Protein AF-A0A1Y3BLY6-F1 (afdb_monomer)

Mean predicted aligned error: 7.89 Å

Nearest PDB structures (foldseek):
  8qa5-assembly1_A  TM=8.952E-01  e=9.322E-10  Homo sapiens
  6fcx-assembly1_A  TM=8.878E-01  e=2.664E-09  Homo sapiens
  7th5-assembly1_B  TM=9.412E-01  e=1.057E-08  Thermus thermophilus HB8
  8uy1-assembly1_D  TM=9.428E-01  e=3.225E-08  Thermochaetoides thermophila DSM 1495
  8uy2-assembly1_A  TM=8.861E-01  e=1.908E-08  Thermochaetoides thermophila DSM 1495

Structure (mmCIF, N/CA/C/O backbone):
data_AF-A0A1Y3BLY6-F1
#
_entry.id   AF-A0A1Y3BLY6-F1
#
loop_
_atom_site.group_PDB
_atom_site.id
_atom_site.type_symbol
_atom_site.label_atom_id
_atom_site.label_alt_id
_atom_site.label_comp_id
_atom_site.label_asym_id
_atom_site.label_entity_id
_atom_site.label_seq_id
_atom_site.pdbx_PDB_ins_code
_atom_site.Cartn_x
_atom_site.Cartn_y
_atom_site.Cartn_z
_atom_site.occupancy
_atom_site.B_iso_or_equiv
_atom_site.auth_seq_id
_atom_site.auth_comp_id
_atom_site.auth_asym_id
_atom_site.auth_atom_id
_atom_site.pdbx_PDB_model_num
ATOM 1 N N . ASP A 1 1 ? -1.812 23.606 17.193 1.00 48.25 1 ASP A N 1
ATOM 2 C CA . ASP A 1 1 ? -0.506 23.885 16.578 1.00 48.25 1 ASP A CA 1
ATOM 3 C C . ASP A 1 1 ? 0.283 22.591 16.527 1.00 48.25 1 ASP A C 1
ATOM 5 O O . ASP A 1 1 ? 0.510 22.020 17.583 1.00 48.25 1 ASP A O 1
ATOM 9 N N . TYR A 1 2 ? 0.572 22.089 15.323 1.00 56.34 2 TYR A N 1
ATOM 10 C CA . TYR A 1 2 ? 1.455 20.937 15.095 1.00 56.34 2 TYR A CA 1
ATOM 11 C C . TYR A 1 2 ? 2.719 21.452 14.403 1.00 56.34 2 TYR A C 1
ATOM 13 O O . TYR A 1 2 ? 2.616 22.262 13.477 1.00 56.34 2 TYR A O 1
ATOM 21 N N . ASP A 1 3 ? 3.884 21.033 14.880 1.00 64.69 3 ASP A N 1
ATOM 22 C CA . ASP A 1 3 ? 5.191 21.386 14.327 1.00 64.69 3 ASP A CA 1
ATOM 23 C C . ASP A 1 3 ? 5.512 20.485 13.116 1.00 64.69 3 ASP A C 1
ATOM 25 O O . ASP A 1 3 ? 5.038 19.354 13.012 1.00 64.69 3 ASP A O 1
ATOM 29 N N . ILE A 1 4 ? 6.351 20.959 12.192 1.00 59.03 4 ILE A N 1
ATOM 30 C CA . ILE A 1 4 ? 6.811 20.195 11.014 1.00 59.03 4 ILE A CA 1
ATOM 31 C C . ILE A 1 4 ? 7.517 18.887 11.418 1.00 59.03 4 ILE A C 1
ATOM 33 O O . ILE A 1 4 ? 7.569 17.947 10.628 1.00 59.03 4 ILE A O 1
ATOM 37 N N . ASN A 1 5 ? 8.020 18.804 12.652 1.00 62.75 5 ASN A N 1
ATOM 38 C CA . ASN A 1 5 ? 8.686 17.621 13.194 1.00 62.75 5 ASN A CA 1
ATOM 39 C C . ASN A 1 5 ? 7.748 16.609 13.876 1.00 62.75 5 ASN A C 1
ATOM 41 O O . ASN A 1 5 ? 8.226 15.554 14.290 1.00 62.75 5 ASN A O 1
ATOM 45 N N . ASP A 1 6 ? 6.445 16.888 13.993 1.00 71.62 6 ASP A N 1
ATOM 46 C CA . ASP A 1 6 ? 5.516 16.004 14.718 1.00 71.62 6 ASP A CA 1
ATOM 47 C C . ASP A 1 6 ? 5.229 14.688 13.974 1.00 71.62 6 ASP A C 1
ATOM 49 O O . ASP A 1 6 ? 4.803 13.706 14.583 1.00 71.62 6 ASP A O 1
ATOM 53 N N . PHE A 1 7 ? 5.492 14.641 12.663 1.00 79.56 7 PHE A N 1
ATOM 54 C CA . PHE A 1 7 ? 5.273 13.466 11.819 1.00 79.56 7 PHE A CA 1
ATOM 55 C C . PHE A 1 7 ? 6.506 13.189 10.957 1.00 79.56 7 PHE A C 1
ATOM 57 O O . PHE A 1 7 ? 6.685 13.795 9.902 1.00 79.56 7 PHE A O 1
ATOM 64 N N . GLN A 1 8 ? 7.355 12.252 11.385 1.00 79.88 8 GLN A N 1
ATOM 65 C CA . GLN A 1 8 ? 8.540 11.861 10.611 1.00 79.88 8 GLN A CA 1
ATOM 66 C C . GLN A 1 8 ? 8.208 10.857 9.509 1.00 79.88 8 GLN A C 1
ATOM 68 O O . GLN A 1 8 ? 8.820 10.882 8.442 1.00 79.88 8 GLN A O 1
ATOM 73 N N . TYR A 1 9 ? 7.227 9.983 9.740 1.00 81.69 9 TYR A N 1
ATOM 74 C CA . TYR A 1 9 ? 6.844 8.952 8.787 1.00 81.69 9 TYR A CA 1
ATOM 75 C C . TYR A 1 9 ? 5.339 8.956 8.541 1.00 81.69 9 TYR A C 1
ATOM 77 O O . TYR A 1 9 ? 4.532 9.297 9.403 1.00 81.69 9 TYR A O 1
ATOM 85 N N . ALA A 1 10 ? 4.927 8.480 7.362 1.00 83.06 10 ALA A N 1
ATOM 86 C CA . ALA A 1 10 ? 3.508 8.396 7.003 1.00 83.06 10 ALA A CA 1
ATOM 87 C C . ALA A 1 10 ? 2.670 7.590 8.017 1.00 83.06 10 ALA A C 1
ATOM 89 O O . ALA A 1 10 ? 1.476 7.836 8.162 1.00 83.06 10 ALA A O 1
ATOM 90 N N . ILE A 1 11 ? 3.287 6.644 8.734 1.00 90.44 11 ILE A N 1
ATOM 91 C CA . ILE A 1 11 ? 2.618 5.861 9.779 1.00 90.44 11 ILE A CA 1
ATOM 92 C C . ILE A 1 11 ? 2.140 6.725 10.952 1.00 90.44 11 ILE A C 1
ATOM 94 O O . ILE A 1 11 ? 1.090 6.436 11.525 1.00 90.44 11 ILE A O 1
ATOM 98 N N . ASP A 1 12 ? 2.861 7.796 11.282 1.00 90.56 12 ASP A N 1
ATOM 99 C CA . ASP A 1 12 ? 2.528 8.670 12.406 1.00 90.56 12 ASP A CA 1
ATOM 100 C C . ASP A 1 12 ? 1.227 9.424 12.117 1.00 90.56 12 ASP A C 1
ATOM 102 O O . ASP A 1 12 ? 0.346 9.509 12.973 1.00 90.56 12 ASP A O 1
ATOM 106 N N . LEU A 1 13 ? 1.040 9.848 10.863 1.00 90.38 13 LEU A N 1
ATOM 107 C CA . LEU A 1 13 ? -0.201 10.464 10.406 1.00 90.38 13 LEU A CA 1
ATOM 108 C C . LEU A 1 13 ? -1.378 9.475 10.417 1.00 90.38 13 LEU A C 1
ATOM 110 O O . LEU A 1 13 ? -2.476 9.833 10.843 1.00 90.38 13 LEU A O 1
ATOM 114 N N . VAL A 1 14 ? -1.165 8.222 9.996 1.00 93.69 14 VAL A N 1
ATOM 115 C CA . VAL A 1 14 ? -2.213 7.182 10.054 1.00 93.69 14 VAL A CA 1
ATOM 116 C C . VAL A 1 14 ? -2.657 6.960 11.501 1.00 93.69 14 VAL A C 1
ATOM 118 O O . VAL A 1 14 ? -3.853 7.017 11.796 1.00 93.69 14 VAL A O 1
ATOM 121 N N . ARG A 1 15 ? -1.697 6.775 12.418 1.00 93.50 15 ARG A N 1
ATOM 122 C CA . ARG A 1 15 ? -1.969 6.599 13.853 1.00 93.50 15 ARG A CA 1
ATOM 123 C C . ARG A 1 15 ? -2.703 7.800 14.431 1.00 93.50 15 ARG A C 1
ATOM 125 O O . ARG A 1 15 ? -3.671 7.622 15.164 1.00 93.50 15 ARG A O 1
ATOM 132 N N . PHE A 1 16 ? -2.282 9.009 14.072 1.00 93.19 16 PHE A N 1
ATOM 133 C CA . PHE A 1 16 ? -2.914 10.242 14.518 1.00 93.19 16 PHE A CA 1
ATOM 134 C C . PHE A 1 16 ? -4.378 10.337 14.085 1.00 93.19 16 PHE A C 1
ATOM 136 O O . PHE A 1 16 ? -5.247 10.606 14.918 1.00 93.19 16 PHE A O 1
ATOM 143 N N . ILE A 1 17 ? -4.670 10.073 12.808 1.00 93.62 17 ILE A N 1
ATOM 144 C CA . ILE A 1 17 ? -6.041 10.112 12.288 1.00 93.62 17 ILE A CA 1
ATOM 145 C C . ILE A 1 17 ? -6.903 9.072 13.005 1.00 93.62 17 ILE A C 1
ATOM 147 O O . ILE A 1 17 ? -8.005 9.390 13.454 1.00 93.62 17 ILE A O 1
ATOM 151 N N . ARG A 1 18 ? -6.393 7.846 13.171 1.00 94.25 18 ARG A N 1
ATOM 152 C CA . ARG A 1 18 ? -7.123 6.771 13.854 1.00 94.25 18 ARG A CA 1
ATOM 153 C C . ARG A 1 18 ? -7.356 7.058 15.328 1.00 94.25 18 ARG A C 1
ATOM 155 O O . ARG A 1 18 ? -8.446 6.787 15.820 1.00 94.25 18 ARG A O 1
ATOM 162 N N . HIS A 1 19 ? -6.383 7.648 16.013 1.00 94.06 19 HIS A N 1
ATOM 163 C CA . HIS A 1 19 ? -6.510 8.005 17.420 1.00 94.06 19 HIS A CA 1
ATOM 164 C C . HIS A 1 19 ? -7.554 9.108 17.652 1.00 94.06 19 HIS A C 1
ATOM 166 O O . HIS A 1 19 ? -8.371 8.990 18.559 1.00 94.06 19 HIS A O 1
ATOM 172 N N . ASN A 1 20 ? -7.553 10.160 16.825 1.00 95.06 20 ASN A N 1
ATOM 173 C CA . ASN A 1 20 ? -8.393 11.343 17.051 1.00 95.06 20 ASN A CA 1
ATOM 174 C C . ASN A 1 20 ? -9.781 11.255 16.401 1.00 95.06 20 ASN A C 1
ATOM 176 O O . ASN A 1 20 ? -10.728 11.857 16.901 1.00 95.06 20 ASN A O 1
ATOM 180 N N . TYR A 1 21 ? -9.913 10.520 15.294 1.00 95.00 21 TYR A N 1
ATOM 181 C CA . TYR A 1 21 ? -11.135 10.496 14.480 1.00 95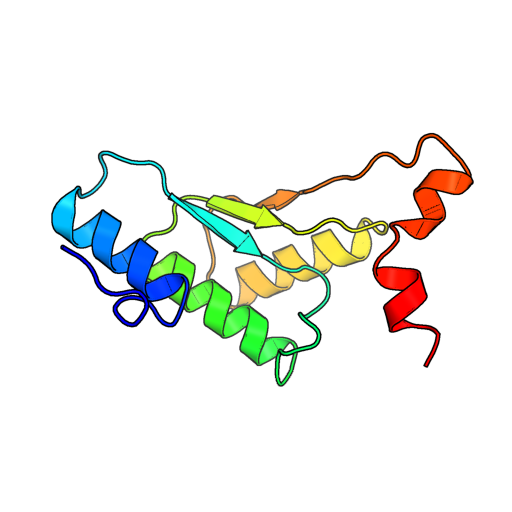.00 21 TYR A CA 1
ATOM 182 C C . TYR A 1 21 ? -11.687 9.083 14.239 1.00 95.00 21 TYR A C 1
ATOM 184 O O . TYR A 1 21 ? -12.717 8.929 13.578 1.00 95.00 21 TYR A O 1
ATOM 192 N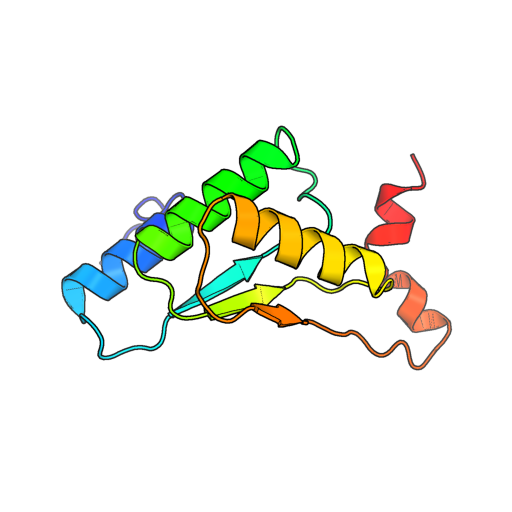 N . GLY A 1 22 ? -11.030 8.040 14.759 1.00 93.75 22 GLY A N 1
ATOM 193 C CA . GLY A 1 22 ? -11.455 6.652 14.588 1.00 93.75 22 GLY A CA 1
ATOM 194 C C . GLY A 1 22 ? -11.640 6.281 13.114 1.00 93.75 22 GLY A C 1
ATOM 195 O O . GLY A 1 22 ? -10.752 6.483 12.283 1.00 93.75 22 GLY A O 1
ATOM 196 N N . ASN A 1 23 ? -12.826 5.764 12.786 1.00 93.81 23 ASN A N 1
ATOM 197 C CA . ASN A 1 23 ? -13.191 5.315 11.437 1.00 93.81 23 ASN A CA 1
ATOM 198 C C . ASN A 1 23 ? -13.950 6.374 10.621 1.00 93.81 23 ASN A C 1
ATOM 200 O O . ASN A 1 23 ? -14.566 6.038 9.615 1.00 93.81 23 ASN A O 1
ATOM 204 N N . TYR A 1 24 ? -13.948 7.640 11.051 1.00 96.12 24 TYR A N 1
ATOM 205 C CA . TY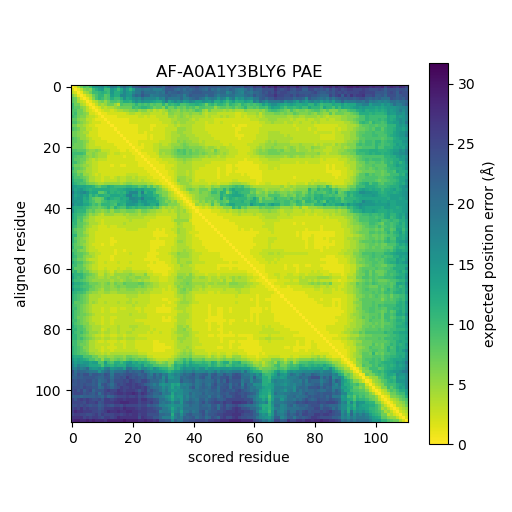R A 1 24 ? -14.648 8.704 10.327 1.00 96.12 24 TYR A CA 1
ATOM 206 C C . TYR A 1 24 ? -14.050 8.949 8.933 1.00 96.12 24 TYR A C 1
ATOM 208 O O . TYR A 1 24 ? -14.780 9.147 7.965 1.00 96.12 24 TYR A O 1
ATOM 216 N N . PHE A 1 25 ? -12.719 8.906 8.826 1.00 95.31 25 PHE A N 1
ATOM 217 C CA . PHE A 1 25 ? -12.012 9.063 7.559 1.00 95.31 25 PHE A CA 1
ATOM 218 C C . PHE A 1 25 ? -11.599 7.718 6.975 1.00 95.31 25 PHE A C 1
ATOM 220 O O . PHE A 1 25 ? -11.111 6.845 7.694 1.00 95.31 25 PHE A O 1
ATOM 227 N N . THR A 1 26 ? -11.701 7.598 5.654 1.00 96.25 26 THR A N 1
ATOM 228 C CA . THR A 1 26 ? -11.009 6.546 4.911 1.00 96.25 26 THR A CA 1
ATOM 229 C C . THR A 1 26 ? -9.560 6.960 4.686 1.00 96.25 26 THR A C 1
ATOM 231 O O . THR A 1 26 ? -9.299 8.011 4.101 1.00 96.25 26 THR A O 1
ATOM 234 N N . VAL A 1 27 ? -8.616 6.145 5.150 1.00 96.31 27 VAL A N 1
ATOM 235 C CA . VAL A 1 27 ? -7.179 6.423 5.066 1.00 96.31 27 VAL A CA 1
ATOM 236 C C . VAL A 1 27 ? -6.552 5.510 4.028 1.00 96.31 27 VAL A C 1
ATOM 238 O O . VAL A 1 27 ? -6.664 4.288 4.101 1.00 96.31 27 VAL A O 1
ATOM 241 N N . VAL A 1 28 ? -5.866 6.110 3.062 1.00 96.88 28 VAL A N 1
ATOM 242 C CA . VAL A 1 28 ? -5.221 5.395 1.961 1.00 96.88 28 VAL A CA 1
ATOM 243 C C . VAL A 1 28 ? -3.728 5.676 1.994 1.00 96.88 28 VAL A C 1
ATOM 245 O O . VAL A 1 28 ? -3.322 6.826 2.149 1.00 96.88 28 VAL A O 1
ATOM 248 N N . VAL A 1 29 ? -2.911 4.632 1.850 1.00 96.38 29 VAL A N 1
ATOM 249 C CA . VAL A 1 29 ? -1.446 4.754 1.867 1.00 96.38 29 VAL A CA 1
ATOM 250 C C . VAL A 1 29 ? -0.834 4.363 0.527 1.00 96.38 29 VAL A C 1
ATOM 252 O O . VAL A 1 29 ? -1.366 3.526 -0.203 1.00 96.38 29 VAL A O 1
ATOM 255 N N . ALA A 1 30 ? 0.299 4.979 0.201 1.00 94.06 30 ALA A N 1
ATOM 256 C CA . ALA A 1 30 ? 1.053 4.657 -1.003 1.00 94.06 30 ALA A CA 1
ATOM 257 C C . ALA A 1 30 ? 1.814 3.330 -0.845 1.00 94.06 30 ALA A C 1
ATOM 259 O O . ALA A 1 30 ? 2.428 3.081 0.197 1.00 94.06 30 ALA A O 1
ATOM 260 N N . GLY A 1 31 ? 1.802 2.509 -1.895 1.00 93.56 31 GLY A N 1
ATOM 261 C CA . GLY A 1 31 ? 2.644 1.320 -2.037 1.00 93.56 31 GLY A CA 1
ATOM 262 C C . GLY A 1 31 ? 3.491 1.391 -3.307 1.00 93.56 31 GLY A C 1
ATOM 263 O O . GLY A 1 31 ? 3.064 1.963 -4.303 1.00 93.56 31 GLY A O 1
ATOM 264 N N . TYR A 1 32 ? 4.680 0.801 -3.302 1.00 91.00 32 TYR A N 1
ATOM 265 C CA . TYR A 1 32 ? 5.611 0.887 -4.429 1.00 91.00 32 TYR A CA 1
ATOM 266 C C . TYR A 1 32 ? 5.875 -0.514 -4.991 1.00 91.00 32 TYR A C 1
ATOM 268 O O . TYR A 1 32 ? 6.536 -1.304 -4.319 1.00 91.00 32 TYR A O 1
ATOM 276 N N . PRO A 1 33 ? 5.354 -0.873 -6.185 1.00 86.56 33 PRO A N 1
ATOM 277 C CA . PRO A 1 33 ? 5.572 -2.200 -6.767 1.00 86.56 33 PRO A CA 1
ATOM 278 C C . PRO A 1 33 ? 7.057 -2.504 -6.987 1.00 86.56 33 PRO A C 1
ATOM 280 O O . PRO A 1 33 ? 7.540 -3.570 -6.606 1.00 86.56 33 PRO A O 1
ATOM 283 N N . ILE A 1 34 ? 7.781 -1.514 -7.508 1.00 81.44 34 ILE A N 1
ATOM 284 C CA . ILE A 1 34 ? 9.243 -1.470 -7.553 1.00 81.44 34 ILE A CA 1
ATOM 285 C C . ILE A 1 34 ? 9.707 -0.767 -6.271 1.00 81.44 34 ILE A C 1
ATOM 287 O O . ILE A 1 34 ? 9.139 0.279 -5.959 1.00 81.44 34 ILE A O 1
ATOM 291 N N . PRO A 1 35 ? 10.672 -1.316 -5.510 1.00 72.94 35 PRO A N 1
ATOM 292 C CA . PRO A 1 35 ? 11.106 -0.721 -4.247 1.00 72.94 35 PRO A CA 1
ATOM 293 C C . PRO A 1 35 ? 11.535 0.739 -4.419 1.00 72.94 35 PRO A C 1
ATOM 295 O O . PRO A 1 35 ? 12.112 1.110 -5.444 1.00 72.94 35 PRO A O 1
ATOM 298 N N . HIS A 1 36 ? 11.242 1.563 -3.411 1.00 66.69 36 HIS A N 1
ATOM 299 C CA . HIS A 1 36 ? 11.645 2.964 -3.420 1.00 66.69 36 HIS A CA 1
ATOM 300 C C . HIS A 1 36 ? 13.184 3.063 -3.437 1.00 66.69 36 HIS A C 1
ATOM 302 O O . HIS A 1 36 ? 13.836 2.272 -2.756 1.00 66.69 36 HIS A O 1
ATOM 308 N 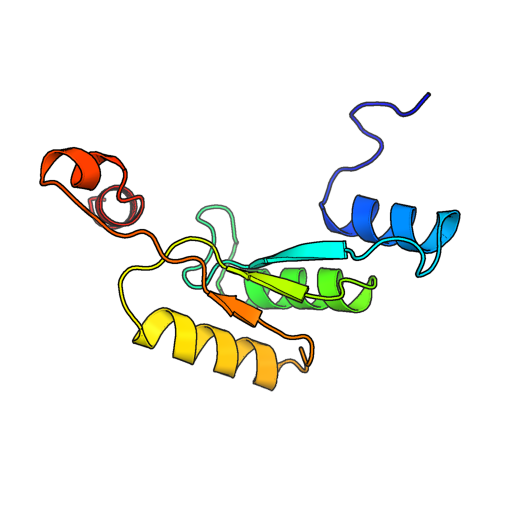N . PRO A 1 37 ? 13.791 4.026 -4.156 1.00 67.50 37 PRO A N 1
ATOM 309 C CA . PRO A 1 37 ? 15.254 4.152 -4.231 1.00 67.50 37 PRO A CA 1
ATOM 310 C C . PRO A 1 37 ? 15.934 4.359 -2.871 1.00 67.50 37 PRO A C 1
ATOM 312 O O . PRO A 1 37 ? 17.092 4.004 -2.691 1.00 67.50 37 PRO A O 1
ATOM 315 N N . GLU A 1 38 ? 15.203 4.933 -1.914 1.00 68.62 38 GLU A N 1
ATOM 316 C CA . GLU A 1 38 ? 15.668 5.158 -0.537 1.00 68.62 38 GLU A CA 1
ATOM 317 C C . GLU A 1 38 ? 15.363 3.976 0.403 1.00 68.62 38 GLU A C 1
ATOM 319 O O . GLU A 1 38 ? 15.731 4.008 1.576 1.00 68.62 38 GLU A O 1
ATOM 324 N N . SER A 1 39 ? 14.680 2.929 -0.077 1.00 70.56 39 SER A N 1
ATOM 325 C CA . SER A 1 39 ? 14.474 1.705 0.696 1.00 70.56 39 SER A CA 1
ATOM 326 C C . SER A 1 39 ? 15.765 0.896 0.737 1.00 70.56 39 SER A C 1
ATOM 328 O O . SER A 1 39 ? 16.379 0.637 -0.294 1.00 70.56 39 SER A O 1
ATOM 330 N N . LEU A 1 40 ? 16.131 0.427 1.933 1.00 72.88 40 LEU A N 1
ATOM 331 C CA . LEU A 1 40 ? 17.298 -0.439 2.137 1.00 72.88 40 LEU A CA 1
ATOM 332 C C . LEU A 1 40 ? 17.249 -1.692 1.254 1.00 72.88 40 LEU A C 1
ATOM 334 O O . LEU A 1 40 ? 18.240 -2.068 0.636 1.00 72.88 40 LEU A O 1
ATOM 338 N N . ASP A 1 41 ? 16.077 -2.324 1.197 1.00 82.19 41 ASP A N 1
ATOM 339 C CA . ASP A 1 41 ? 15.773 -3.418 0.291 1.00 82.19 41 ASP A CA 1
ATOM 340 C C . ASP A 1 41 ? 14.252 -3.546 0.091 1.00 82.19 41 ASP A C 1
ATOM 342 O O . ASP A 1 41 ? 13.439 -2.873 0.738 1.00 82.19 41 ASP A O 1
ATOM 346 N N . LYS A 1 42 ? 13.852 -4.441 -0.818 1.00 84.38 42 LYS A N 1
ATOM 347 C CA . LYS A 1 42 ? 12.441 -4.703 -1.117 1.00 84.38 42 LYS A CA 1
ATOM 348 C C . LYS A 1 42 ? 11.665 -5.225 0.095 1.00 84.38 42 LYS A C 1
ATOM 350 O O . LYS A 1 42 ? 10.510 -4.855 0.271 1.00 84.38 42 LYS A O 1
ATOM 355 N N . ASN A 1 43 ? 12.258 -6.087 0.918 1.00 88.00 43 ASN A N 1
ATOM 356 C CA . ASN A 1 43 ? 11.565 -6.676 2.064 1.00 88.00 43 ASN A CA 1
ATOM 357 C C . ASN A 1 43 ? 11.277 -5.616 3.131 1.00 88.00 43 ASN A C 1
ATOM 359 O O . ASN A 1 43 ? 10.180 -5.595 3.687 1.00 88.00 43 ASN A O 1
ATOM 363 N N . HIS A 1 44 ? 12.223 -4.708 3.362 1.00 89.06 44 HIS A N 1
ATOM 364 C CA . HIS A 1 44 ? 12.061 -3.566 4.246 1.00 89.06 44 HIS A CA 1
ATOM 365 C C . HIS A 1 44 ? 10.910 -2.662 3.784 1.00 89.06 44 HIS A C 1
ATOM 367 O O . HIS A 1 44 ? 10.032 -2.346 4.582 1.00 89.06 44 HIS A O 1
ATOM 373 N N . ASP A 1 45 ? 10.830 -2.337 2.488 1.00 89.75 45 ASP A N 1
ATOM 374 C CA . ASP A 1 45 ? 9.719 -1.542 1.940 1.00 89.75 45 ASP A CA 1
ATOM 375 C C . ASP A 1 45 ? 8.349 -2.214 2.164 1.00 89.75 45 ASP A C 1
ATOM 377 O O . ASP A 1 45 ? 7.376 -1.577 2.580 1.00 89.75 45 ASP A O 1
ATOM 381 N N . ARG A 1 46 ? 8.269 -3.537 1.958 1.00 93.38 46 ARG A N 1
ATOM 382 C CA . ARG A 1 46 ? 7.047 -4.320 2.221 1.00 93.38 46 ARG A CA 1
ATOM 383 C C . ARG A 1 46 ? 6.683 -4.330 3.708 1.00 93.38 46 ARG A C 1
ATOM 385 O O . ARG A 1 46 ? 5.501 -4.225 4.033 1.00 93.38 46 ARG A O 1
ATOM 392 N N . GLN A 1 47 ? 7.672 -4.416 4.595 1.00 93.62 47 GLN A N 1
ATOM 393 C CA . GLN A 1 47 ? 7.459 -4.390 6.040 1.00 93.62 47 GLN A CA 1
ATOM 394 C C . GLN A 1 47 ? 6.951 -3.021 6.510 1.00 93.62 47 GLN A C 1
ATOM 396 O O . GLN A 1 47 ? 5.944 -2.954 7.211 1.00 93.62 47 GLN A O 1
ATOM 401 N N . CYS A 1 48 ? 7.551 -1.922 6.052 1.00 92.38 48 CYS A N 1
ATOM 402 C CA . CYS A 1 48 ? 7.056 -0.579 6.359 1.00 92.38 48 CYS A CA 1
ATOM 403 C C . CYS A 1 48 ? 5.631 -0.359 5.830 1.00 92.38 48 CYS A C 1
ATOM 405 O O . CYS A 1 48 ? 4.809 0.286 6.483 1.00 92.38 48 CYS A O 1
ATOM 407 N N . LEU A 1 49 ? 5.300 -0.906 4.656 1.00 95.12 49 LEU A N 1
ATOM 408 C CA . LEU A 1 49 ? 3.930 -0.884 4.145 1.00 95.12 49 LEU A CA 1
ATOM 409 C C . LEU A 1 49 ? 2.971 -1.674 5.048 1.00 95.12 49 LEU A C 1
ATOM 411 O O . LEU A 1 49 ? 1.878 -1.186 5.337 1.00 95.12 49 LEU A O 1
ATOM 415 N N . LYS A 1 50 ? 3.374 -2.859 5.525 1.00 96.50 50 LYS A N 1
ATOM 416 C CA . LYS A 1 50 ? 2.589 -3.659 6.479 1.00 96.50 50 LYS A CA 1
ATOM 417 C C . LYS A 1 50 ? 2.304 -2.875 7.755 1.00 96.50 50 LYS A C 1
ATOM 419 O O . LYS A 1 50 ? 1.157 -2.830 8.182 1.00 96.50 50 LYS A O 1
ATOM 424 N N . GLU A 1 51 ? 3.303 -2.195 8.307 1.00 95.69 51 GLU A N 1
ATOM 425 C CA . GLU A 1 51 ? 3.143 -1.378 9.513 1.00 95.69 51 GLU A CA 1
ATOM 426 C C . GLU A 1 51 ? 2.156 -0.218 9.312 1.00 95.69 51 GLU A C 1
ATOM 428 O O . GLU A 1 51 ? 1.3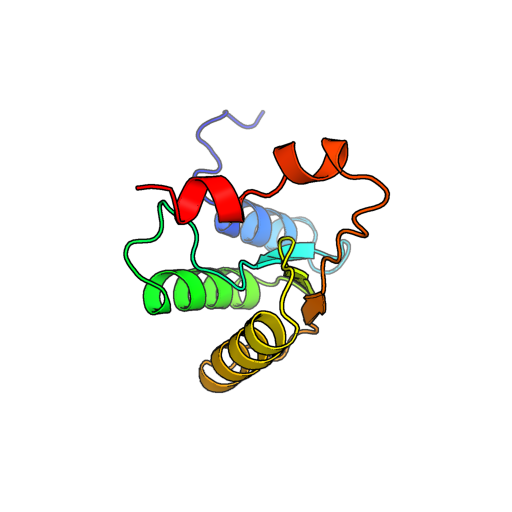51 0.068 10.197 1.00 95.69 51 GLU A O 1
ATOM 433 N N . LYS A 1 52 ? 2.158 0.425 8.135 1.00 94.94 52 LYS A N 1
ATOM 434 C CA . LYS A 1 52 ? 1.163 1.458 7.788 1.00 94.94 52 LYS A CA 1
ATOM 435 C C . LYS A 1 52 ? -0.256 0.891 7.720 1.00 94.94 52 LYS A C 1
ATOM 437 O O . LYS A 1 52 ? -1.197 1.549 8.157 1.00 94.94 52 LYS A O 1
ATOM 442 N N . VAL A 1 53 ? -0.416 -0.317 7.178 1.00 97.06 53 VAL A N 1
ATOM 443 C CA . VAL A 1 53 ? -1.715 -1.004 7.146 1.00 97.06 53 VAL A CA 1
ATOM 444 C C . VAL A 1 53 ? -2.164 -1.374 8.555 1.00 97.06 53 VAL A C 1
ATOM 446 O O . VAL A 1 53 ? -3.299 -1.084 8.917 1.00 97.06 53 VAL A O 1
ATOM 449 N N . ASP A 1 54 ? -1.265 -1.910 9.377 1.00 96.31 54 ASP A N 1
ATOM 450 C CA . ASP A 1 54 ? -1.556 -2.288 10.765 1.00 96.31 54 ASP A CA 1
ATOM 451 C C . ASP A 1 54 ? -1.885 -1.087 11.653 1.00 96.31 54 ASP A C 1
ATOM 453 O O . ASP A 1 54 ? -2.670 -1.203 12.591 1.00 96.31 54 ASP A O 1
ATOM 457 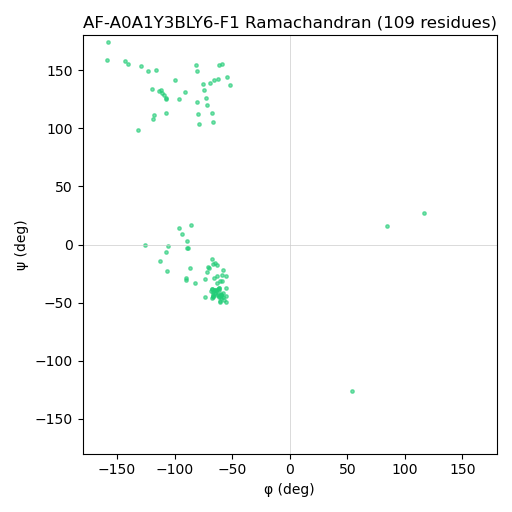N N . ALA A 1 55 ? -1.336 0.087 11.335 1.00 95.44 55 ALA A N 1
ATOM 458 C CA . ALA A 1 55 ? -1.712 1.345 11.969 1.00 95.44 55 ALA A CA 1
ATOM 459 C C . ALA A 1 55 ? -3.148 1.792 11.636 1.00 95.44 55 ALA A C 1
ATOM 461 O O . ALA A 1 55 ? -3.667 2.691 12.297 1.00 95.44 55 ALA A O 1
ATOM 462 N N . GLY A 1 56 ? -3.790 1.171 10.640 1.00 95.25 56 GLY A N 1
ATOM 463 C CA . GLY A 1 56 ? -5.197 1.367 10.306 1.00 95.25 56 GLY A CA 1
ATOM 464 C C . GLY A 1 56 ? -5.455 1.955 8.921 1.00 95.25 56 GLY A C 1
ATOM 465 O O . GLY A 1 56 ? -6.474 2.619 8.748 1.00 95.25 56 GLY A O 1
ATOM 466 N N . ALA A 1 57 ? -4.575 1.768 7.936 1.00 96.94 57 ALA A N 1
ATOM 467 C CA . ALA A 1 57 ? -4.910 2.134 6.557 1.00 96.94 57 ALA A CA 1
ATOM 468 C C . ALA A 1 57 ? -5.996 1.200 5.990 1.00 96.94 57 ALA A C 1
ATOM 470 O O . ALA A 1 57 ? -5.942 -0.010 6.190 1.00 96.94 57 ALA A O 1
ATOM 471 N N . ASP A 1 58 ? -6.955 1.754 5.249 1.00 97.50 58 ASP A N 1
ATOM 472 C CA . ASP A 1 58 ? -8.080 1.005 4.671 1.00 97.50 58 ASP A CA 1
ATOM 473 C C . ASP A 1 58 ? -7.766 0.456 3.274 1.00 97.50 58 ASP A C 1
ATOM 475 O O . ASP A 1 58 ? -8.295 -0.578 2.873 1.00 97.50 58 ASP A O 1
ATOM 479 N N . TYR A 1 59 ? -6.916 1.162 2.522 1.00 97.62 59 TYR A N 1
ATOM 480 C CA . TYR A 1 59 ? -6.544 0.828 1.147 1.00 97.62 59 TYR A CA 1
ATOM 481 C C . TYR A 1 59 ? -5.075 1.145 0.882 1.00 97.62 59 TYR A C 1
ATOM 483 O O . TYR A 1 59 ? -4.476 2.021 1.515 1.00 97.62 59 TYR A O 1
ATOM 491 N N . ILE A 1 60 ? -4.524 0.477 -0.128 1.00 97.94 60 ILE A N 1
ATOM 492 C CA . ILE A 1 60 ? -3.235 0.821 -0.725 1.00 97.94 60 ILE A CA 1
ATOM 493 C C . ILE A 1 60 ? -3.480 1.295 -2.155 1.00 97.94 60 ILE A C 1
ATOM 495 O O . ILE A 1 60 ? -4.165 0.609 -2.911 1.00 97.94 60 ILE A O 1
ATOM 499 N N . ILE A 1 61 ? -2.892 2.425 -2.547 1.00 96.69 61 ILE A N 1
ATOM 500 C CA . ILE A 1 61 ? -2.779 2.827 -3.957 1.00 96.69 61 ILE A CA 1
ATOM 501 C C . ILE A 1 61 ? -1.317 2.694 -4.364 1.00 96.69 61 ILE A C 1
ATOM 503 O O . ILE A 1 61 ? -0.429 3.190 -3.667 1.00 96.69 61 ILE A O 1
ATOM 507 N N . THR A 1 62 ? -1.049 2.001 -5.469 1.00 94.75 62 THR A N 1
ATOM 508 C CA . THR A 1 62 ? 0.329 1.813 -5.922 1.00 94.75 62 THR A CA 1
ATOM 509 C C . THR A 1 62 ? 0.857 3.032 -6.669 1.00 94.75 62 THR A C 1
ATOM 511 O O . THR A 1 62 ? 0.116 3.698 -7.390 1.00 94.75 62 THR A O 1
ATOM 514 N N . GLN A 1 63 ? 2.164 3.269 -6.574 1.00 90.00 63 GLN A N 1
ATOM 515 C CA . GLN A 1 63 ? 2.883 4.084 -7.543 1.00 90.00 63 GLN A CA 1
ATOM 516 C C . GLN A 1 63 ? 2.739 3.476 -8.947 1.00 90.00 63 GLN A C 1
ATOM 518 O O . GLN A 1 63 ? 2.495 2.273 -9.098 1.00 90.00 63 GLN A O 1
ATOM 523 N N . LEU A 1 64 ? 2.883 4.333 -9.955 1.00 88.12 64 LEU A N 1
ATOM 524 C CA . LEU A 1 64 ? 2.858 3.990 -11.369 1.00 88.12 64 LEU A CA 1
ATOM 525 C C . LEU A 1 64 ? 3.834 2.855 -11.702 1.00 88.12 64 LEU A C 1
ATOM 527 O O . LEU A 1 64 ? 4.978 2.846 -11.248 1.00 88.12 64 LEU A O 1
ATOM 531 N N . PHE A 1 65 ? 3.373 1.926 -12.534 1.00 84.38 65 PHE A N 1
ATOM 532 C CA . PHE A 1 65 ? 4.162 0.830 -13.092 1.00 84.38 65 PHE A CA 1
ATOM 533 C C . PHE A 1 65 ? 3.769 0.597 -14.557 1.00 84.38 65 PHE A C 1
ATOM 535 O O . PHE A 1 65 ? 2.649 0.914 -14.962 1.00 84.38 65 PHE A O 1
ATOM 542 N N . PHE A 1 66 ? 4.680 0.025 -15.348 1.00 80.56 66 PHE A N 1
ATOM 543 C CA . PHE A 1 66 ? 4.455 -0.237 -16.780 1.00 80.56 66 PHE A CA 1
ATOM 544 C C . PHE A 1 66 ? 4.221 -1.710 -17.101 1.00 80.56 66 PHE A C 1
ATOM 546 O O . PHE A 1 66 ? 3.606 -2.032 -18.116 1.00 80.56 66 PHE A O 1
ATOM 553 N N . ARG A 1 67 ? 4.691 -2.614 -16.237 1.00 83.56 67 ARG A N 1
ATOM 554 C CA . ARG A 1 67 ? 4.551 -4.057 -16.415 1.00 83.56 67 ARG A CA 1
ATOM 555 C C . ARG A 1 67 ? 3.539 -4.619 -15.434 1.00 83.56 67 ARG A C 1
ATOM 557 O O . ARG A 1 67 ? 3.680 -4.463 -14.223 1.00 83.56 67 ARG A O 1
ATOM 564 N N . CYS A 1 68 ? 2.541 -5.328 -15.951 1.00 88.88 68 CYS A N 1
ATOM 565 C CA . CYS A 1 68 ? 1.538 -5.992 -15.120 1.00 88.88 68 CYS A CA 1
ATOM 566 C C . CYS A 1 68 ? 2.168 -7.001 -14.148 1.00 88.88 68 CYS A C 1
ATOM 568 O O . CYS A 1 68 ? 1.660 -7.177 -13.041 1.00 88.88 68 CYS A O 1
ATOM 570 N N . GLU A 1 69 ? 3.281 -7.635 -14.533 1.00 90.62 69 GLU A N 1
ATOM 571 C CA . GLU A 1 69 ? 3.974 -8.606 -13.681 1.00 90.62 69 GLU A CA 1
ATOM 572 C C . GLU A 1 69 ? 4.475 -7.980 -12.374 1.00 90.62 69 GLU A C 1
ATOM 574 O O . GLU A 1 69 ? 4.367 -8.622 -11.329 1.00 90.62 69 GLU A O 1
ATOM 579 N N . ASP A 1 70 ? 4.946 -6.729 -12.406 1.00 90.25 70 ASP A N 1
ATOM 580 C CA . ASP A 1 70 ? 5.465 -6.033 -11.222 1.00 90.25 70 ASP A CA 1
ATOM 581 C C . ASP A 1 70 ? 4.351 -5.813 -10.192 1.00 90.25 70 ASP A C 1
ATOM 583 O O . ASP A 1 70 ? 4.529 -6.065 -8.999 1.00 90.25 70 ASP A O 1
ATOM 587 N N . TYR A 1 71 ? 3.160 -5.424 -10.655 1.00 92.75 71 TYR A N 1
ATOM 588 C CA . TYR A 1 71 ? 1.987 -5.282 -9.795 1.00 92.75 71 TYR A CA 1
ATOM 589 C C . TYR A 1 71 ? 1.507 -6.626 -9.241 1.00 92.75 71 TYR A C 1
ATOM 591 O O . TYR A 1 71 ? 1.240 -6.742 -8.045 1.00 92.75 71 TYR A O 1
ATOM 599 N N . VAL A 1 72 ? 1.415 -7.664 -10.077 1.00 95.19 72 VAL A N 1
ATOM 600 C CA . VAL A 1 72 ? 0.971 -8.994 -9.628 1.00 95.19 72 VAL A CA 1
ATOM 601 C C . VAL A 1 72 ? 1.931 -9.566 -8.584 1.00 95.19 72 VAL A C 1
ATOM 603 O O . VAL A 1 72 ? 1.493 -10.108 -7.565 1.00 95.19 72 VAL A O 1
ATOM 606 N N . GLN A 1 73 ? 3.237 -9.418 -8.809 1.00 94.75 73 GLN A N 1
ATOM 607 C CA . GLN A 1 73 ? 4.264 -9.865 -7.878 1.00 94.75 73 GLN A CA 1
ATOM 608 C C . GLN A 1 73 ? 4.228 -9.059 -6.572 1.00 94.75 73 GLN A C 1
ATOM 610 O O . GLN A 1 73 ? 4.259 -9.656 -5.496 1.00 94.75 73 GLN A O 1
ATOM 615 N N . PHE A 1 74 ? 4.059 -7.736 -6.647 1.00 95.25 74 PHE A N 1
ATOM 616 C CA . PHE A 1 74 ? 3.848 -6.877 -5.481 1.00 95.25 74 PHE A CA 1
ATOM 617 C C . PHE A 1 74 ? 2.652 -7.331 -4.638 1.00 95.25 74 PHE A C 1
ATOM 619 O O . PHE A 1 74 ? 2.780 -7.532 -3.431 1.00 95.25 74 PHE A O 1
ATOM 626 N N . VAL A 1 75 ? 1.498 -7.564 -5.272 1.00 96.88 75 VAL A N 1
ATOM 627 C CA . VAL A 1 75 ? 0.295 -8.037 -4.575 1.00 96.88 75 VAL A CA 1
ATOM 628 C C . VAL A 1 75 ? 0.562 -9.376 -3.890 1.00 96.88 75 VAL A C 1
ATOM 630 O O . VAL A 1 75 ? 0.203 -9.535 -2.723 1.00 96.88 75 VAL A O 1
ATOM 633 N N . ARG A 1 76 ? 1.221 -10.328 -4.567 1.00 97.12 76 ARG A N 1
ATOM 634 C CA . ARG A 1 76 ? 1.587 -11.626 -3.978 1.00 97.12 76 ARG A CA 1
ATOM 635 C C . ARG A 1 76 ? 2.447 -11.450 -2.726 1.00 97.12 76 ARG A C 1
ATOM 637 O O . ARG A 1 76 ? 2.142 -12.053 -1.700 1.00 97.12 76 ARG A O 1
ATOM 644 N N . GLU A 1 77 ? 3.477 -10.615 -2.794 1.00 95.81 77 GLU A N 1
ATOM 645 C CA . GLU A 1 77 ? 4.369 -10.328 -1.666 1.00 95.81 77 GLU A CA 1
ATOM 646 C C . GLU A 1 77 ? 3.618 -9.692 -0.494 1.00 95.81 77 GLU A C 1
ATOM 648 O O . GLU A 1 77 ? 3.758 -10.142 0.642 1.00 95.81 77 GLU A O 1
ATOM 653 N N . CYS A 1 78 ? 2.747 -8.716 -0.765 1.00 97.06 78 CYS A N 1
ATOM 654 C CA . CYS A 1 78 ? 1.879 -8.119 0.247 1.00 97.06 78 CYS A CA 1
ATOM 655 C C . CYS A 1 78 ? 0.981 -9.167 0.925 1.00 97.06 78 CYS A C 1
ATOM 657 O O . CYS A 1 78 ? 0.822 -9.145 2.146 1.00 97.06 78 CYS A O 1
ATOM 659 N N . ARG A 1 79 ? 0.411 -10.112 0.164 1.00 97.75 79 ARG A N 1
ATOM 660 C CA . ARG A 1 79 ? -0.407 -11.188 0.747 1.00 97.75 79 ARG A CA 1
ATOM 661 C C . ARG A 1 79 ? 0.420 -12.147 1.601 1.00 97.75 79 ARG A C 1
ATOM 663 O O . ARG A 1 79 ? -0.052 -12.541 2.663 1.00 97.75 79 ARG A O 1
ATOM 670 N N . MET A 1 80 ? 1.646 -12.480 1.191 1.00 97.31 80 MET A N 1
ATOM 671 C CA . MET A 1 80 ? 2.537 -13.370 1.952 1.00 97.31 80 MET A CA 1
ATOM 672 C C . MET A 1 80 ? 2.881 -12.829 3.345 1.00 97.31 80 MET A C 1
ATOM 674 O O . MET A 1 80 ? 3.043 -13.615 4.273 1.00 97.31 80 MET A O 1
ATOM 678 N N . ILE A 1 81 ? 2.947 -11.506 3.507 1.00 96.56 81 ILE A N 1
ATOM 679 C CA . ILE A 1 81 ? 3.208 -10.852 4.800 1.00 96.56 81 ILE A CA 1
ATOM 680 C C . ILE A 1 81 ? 1.926 -10.462 5.555 1.00 96.56 81 ILE A C 1
ATOM 682 O O . ILE A 1 81 ? 1.984 -9.757 6.560 1.00 96.56 81 ILE A O 1
ATOM 686 N N . GLY A 1 82 ? 0.755 -10.898 5.081 1.00 96.81 82 GLY A N 1
ATOM 687 C CA . GLY A 1 82 ? -0.520 -10.718 5.778 1.00 96.81 82 GLY A CA 1
ATOM 688 C C . GLY A 1 82 ? -1.224 -9.380 5.542 1.00 96.81 82 GLY A C 1
ATOM 689 O O . GLY A 1 82 ? -2.132 -9.043 6.297 1.00 96.81 82 GLY A O 1
ATOM 690 N N . ILE A 1 83 ? -0.854 -8.604 4.518 1.00 98.00 83 ILE A N 1
ATOM 691 C CA . ILE A 1 83 ? -1.662 -7.449 4.097 1.00 98.00 83 ILE A CA 1
ATOM 692 C C . ILE A 1 83 ? -2.926 -7.976 3.421 1.00 98.00 83 ILE A C 1
ATOM 694 O O . ILE A 1 83 ? -2.841 -8.638 2.386 1.00 98.00 83 ILE A O 1
ATOM 698 N N . THR A 1 84 ? -4.102 -7.641 3.949 1.00 97.38 84 THR A N 1
ATOM 699 C CA . THR A 1 84 ? -5.405 -8.091 3.416 1.00 97.38 84 THR A CA 1
ATOM 700 C C . THR A 1 84 ? -6.247 -6.969 2.816 1.00 97.38 84 THR A C 1
ATOM 702 O O . THR A 1 84 ? -7.180 -7.254 2.066 1.00 97.38 84 THR A O 1
ATOM 705 N N . VAL A 1 85 ? -5.892 -5.706 3.072 1.00 98.00 85 VAL A N 1
ATOM 706 C CA . VAL A 1 85 ? -6.606 -4.550 2.518 1.00 98.00 85 VAL A CA 1
ATOM 707 C C . VAL A 1 85 ? -6.554 -4.525 0.982 1.00 98.00 85 VAL A C 1
ATOM 709 O O . VAL A 1 85 ? -5.626 -5.098 0.379 1.00 98.00 85 VAL A O 1
ATOM 712 N N . PRO A 1 86 ? -7.535 -3.895 0.309 1.00 98.12 86 PRO A N 1
ATOM 713 C CA . PRO A 1 86 ? -7.533 -3.805 -1.145 1.00 98.12 86 PRO A CA 1
ATOM 714 C C . PRO A 1 86 ? -6.355 -2.960 -1.657 1.00 98.12 86 PRO A C 1
ATOM 716 O O . PRO A 1 86 ? -5.982 -1.950 -1.059 1.00 98.12 86 PRO A O 1
ATOM 719 N N . ILE A 1 87 ? -5.763 -3.400 -2.771 1.00 97.94 87 ILE A N 1
ATOM 720 C CA . ILE A 1 87 ? -4.593 -2.775 -3.402 1.00 97.94 87 ILE A CA 1
ATOM 721 C C . ILE A 1 87 ? -5.006 -2.298 -4.794 1.00 97.94 87 ILE A C 1
ATOM 723 O O . ILE A 1 87 ? -5.259 -3.115 -5.678 1.00 97.94 87 ILE A O 1
ATOM 727 N N . ILE A 1 88 ? -5.072 -0.988 -4.993 1.00 96.94 88 ILE A N 1
ATOM 728 C CA . ILE A 1 88 ? -5.545 -0.348 -6.221 1.00 96.94 88 ILE A CA 1
ATOM 729 C C . ILE A 1 88 ? -4.331 0.001 -7.101 1.00 96.94 88 ILE A C 1
ATOM 731 O O . ILE A 1 88 ? -3.423 0.687 -6.622 1.00 96.94 88 ILE A O 1
ATOM 735 N N . PRO A 1 89 ? -4.281 -0.452 -8.368 1.00 94.69 89 PRO A N 1
ATOM 736 C CA . PRO A 1 89 ? -3.165 -0.152 -9.258 1.00 94.69 89 PRO A CA 1
ATOM 737 C C . PRO A 1 89 ? -3.194 1.311 -9.722 1.00 94.69 89 PRO A C 1
ATOM 739 O O . PRO A 1 89 ? -4.181 1.769 -10.297 1.00 94.69 89 PRO A O 1
ATOM 742 N N . GLY A 1 90 ? -2.090 2.030 -9.525 1.00 90.19 90 GLY A N 1
ATOM 743 C CA . GLY A 1 90 ? -1.827 3.304 -10.193 1.00 90.19 90 GLY A CA 1
ATOM 744 C C . GLY A 1 90 ? -1.330 3.060 -11.617 1.00 90.19 90 GLY A C 1
ATOM 745 O O . GLY A 1 90 ? -0.232 2.544 -11.805 1.00 90.19 90 GLY A O 1
ATOM 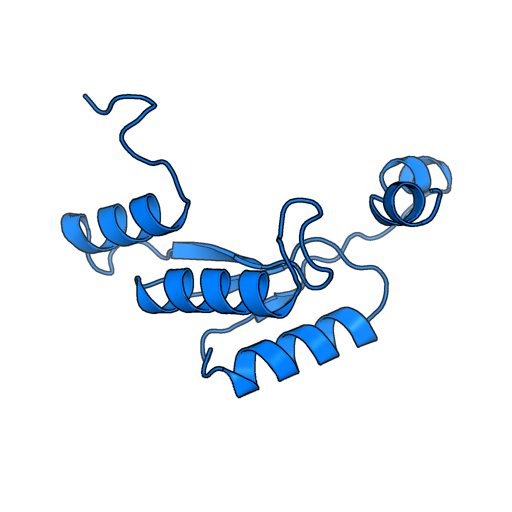746 N N . ILE A 1 91 ? -2.128 3.419 -12.624 1.00 84.44 91 ILE A N 1
ATOM 747 C CA . ILE A 1 91 ? -1.796 3.218 -14.043 1.00 84.44 91 ILE A CA 1
ATOM 748 C C . ILE A 1 91 ? -1.552 4.5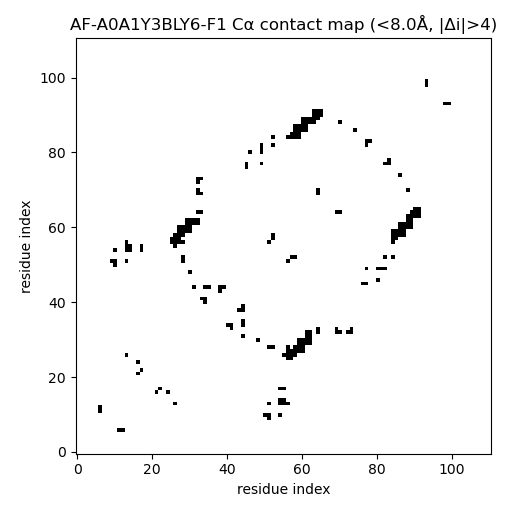77 -14.701 1.00 84.44 91 ILE A C 1
ATOM 750 O O . ILE A 1 91 ? -2.383 5.477 -14.593 1.00 84.44 91 ILE A O 1
ATOM 754 N N . CYS A 1 92 ? -0.435 4.711 -15.421 1.00 75.19 92 CYS A N 1
ATOM 755 C CA . CYS A 1 92 ? -0.155 5.877 -16.255 1.00 75.19 92 CYS A CA 1
ATOM 756 C C . CYS A 1 92 ? -0.304 5.489 -17.724 1.00 75.19 92 CYS A C 1
ATOM 758 O O . CYS A 1 92 ? 0.473 4.690 -18.246 1.00 75.19 92 CYS A O 1
ATOM 760 N N . ALA A 1 93 ? -1.306 6.053 -18.396 1.00 70.06 93 ALA A N 1
ATOM 761 C CA . ALA A 1 93 ? -1.461 5.888 -19.833 1.00 70.06 93 ALA A CA 1
ATOM 762 C C . ALA A 1 93 ? -0.485 6.828 -20.560 1.00 70.06 93 ALA A C 1
ATOM 764 O O . ALA A 1 93 ? -0.726 8.032 -20.653 1.00 70.06 93 ALA A O 1
ATOM 765 N N . ILE A 1 94 ? 0.616 6.284 -21.087 1.00 67.25 94 ILE A N 1
ATOM 766 C CA . ILE A 1 94 ? 1.516 7.038 -21.967 1.00 67.25 94 ILE A CA 1
ATOM 767 C C . ILE A 1 94 ? 0.767 7.328 -23.272 1.00 67.25 94 ILE A C 1
ATOM 769 O O . ILE A 1 94 ? 0.456 6.421 -24.039 1.00 67.25 94 ILE A O 1
ATOM 773 N N . ASN A 1 95 ? 0.481 8.603 -23.525 1.00 66.50 95 ASN A N 1
ATOM 774 C CA . ASN A 1 95 ? -0.256 9.071 -24.701 1.00 66.50 95 ASN A CA 1
ATOM 775 C C . ASN A 1 95 ? 0.627 9.763 -25.758 1.00 66.50 95 ASN A C 1
ATOM 777 O O . ASN A 1 95 ? 0.116 10.180 -26.795 1.00 66.50 95 ASN A O 1
ATOM 781 N N . SER A 1 96 ? 1.934 9.905 -25.515 1.00 61.66 96 SER A N 1
ATOM 782 C CA . SER A 1 96 ? 2.881 10.501 -26.464 1.00 61.66 96 SER A CA 1
ATOM 783 C C . SER A 1 96 ? 4.327 10.079 -26.175 1.00 61.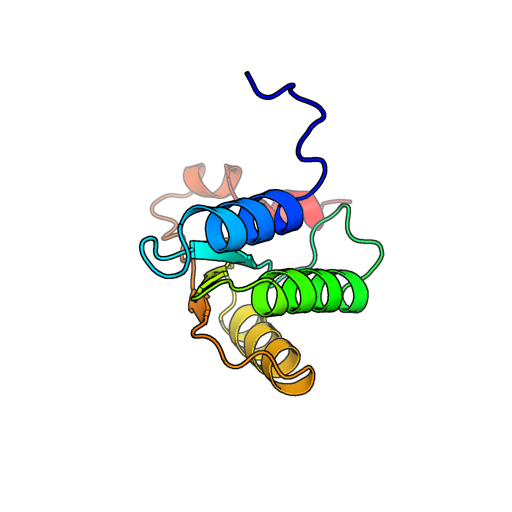66 96 SER A C 1
ATOM 785 O O . SER A 1 96 ? 4.657 9.717 -25.044 1.00 61.66 96 SER A O 1
ATOM 787 N N . TYR A 1 97 ? 5.210 10.171 -27.178 1.00 60.69 97 TYR A N 1
ATOM 788 C CA . TYR A 1 97 ? 6.651 9.927 -27.010 1.00 60.69 97 TYR A CA 1
ATOM 789 C C . TYR A 1 97 ? 7.319 10.924 -26.047 1.00 60.69 97 TYR A C 1
ATOM 791 O O . TYR A 1 97 ? 8.300 10.575 -25.396 1.00 60.69 97 TYR A O 1
ATOM 799 N N . GLU A 1 98 ? 6.791 12.145 -25.905 1.00 60.88 98 GLU A N 1
ATOM 800 C CA . GLU A 1 98 ? 7.317 13.133 -24.952 1.00 60.88 98 GLU A CA 1
ATOM 801 C C . GLU A 1 98 ? 6.970 12.790 -23.499 1.00 60.88 98 GLU A C 1
ATOM 803 O O . GLU A 1 98 ? 7.769 13.054 -22.596 1.00 60.88 98 GLU A O 1
ATOM 808 N N . SER A 1 99 ? 5.837 12.116 -23.275 1.00 56.72 99 SER A N 1
ATOM 809 C CA . SER A 1 99 ? 5.427 11.615 -21.958 1.00 56.72 99 SER A CA 1
ATOM 810 C C . SER A 1 99 ? 6.406 10.566 -21.403 1.00 56.72 99 SER A C 1
ATOM 812 O O . SER A 1 99 ? 6.455 10.360 -20.193 1.00 56.72 99 SER A O 1
ATOM 814 N N . ASN A 1 100 ? 7.250 9.968 -22.257 1.00 52.72 100 ASN A N 1
ATOM 815 C CA . ASN A 1 100 ? 8.306 9.032 -21.862 1.00 52.72 100 ASN A CA 1
ATOM 816 C C . ASN A 1 100 ? 9.409 9.692 -21.001 1.00 52.72 100 ASN A C 1
ATOM 818 O O . ASN A 1 100 ? 10.154 9.003 -20.313 1.00 52.72 100 ASN A O 1
ATOM 822 N N . ARG A 1 101 ? 9.507 11.034 -20.971 1.00 53.97 101 ARG A N 1
ATOM 823 C CA . ARG A 1 101 ? 10.434 11.746 -20.062 1.00 53.97 101 ARG A CA 1
ATOM 824 C C . ARG A 1 101 ? 10.025 11.674 -18.590 1.00 53.97 101 ARG A C 1
ATOM 826 O O . ARG A 1 101 ? 10.860 11.921 -17.722 1.00 53.97 101 ARG A O 1
ATOM 833 N N . TYR A 1 102 ? 8.755 11.380 -18.315 1.00 53.25 102 TYR A N 1
ATOM 834 C CA . TYR A 1 102 ? 8.242 11.177 -16.962 1.00 53.25 102 TYR A CA 1
ATOM 835 C C . TYR A 1 102 ? 8.348 9.728 -16.511 1.00 53.25 102 TYR A C 1
ATOM 837 O O . TYR A 1 102 ? 7.882 9.437 -15.418 1.00 53.25 102 TYR A O 1
ATOM 845 N N . ASP A 1 103 ? 8.929 8.840 -17.321 1.00 59.69 103 ASP A N 1
ATOM 846 C CA . ASP A 1 103 ? 9.191 7.470 -16.915 1.00 59.69 103 ASP A CA 1
ATOM 847 C C . ASP A 1 103 ? 10.259 7.457 -15.798 1.00 59.69 103 ASP A C 1
ATOM 849 O O . ASP A 1 103 ? 11.443 7.684 -16.077 1.00 59.69 103 ASP A O 1
ATOM 853 N N . PRO A 1 104 ? 9.883 7.216 -14.523 1.00 54.31 104 PRO A N 1
ATOM 854 C CA . PRO A 1 104 ? 10.865 7.091 -13.453 1.00 54.31 104 PRO A CA 1
ATOM 855 C C . PRO A 1 104 ? 11.742 5.841 -13.637 1.00 54.31 104 PRO A C 1
ATOM 857 O O . PRO A 1 104 ? 12.807 5.772 -13.031 1.00 54.31 104 PRO A O 1
ATOM 860 N N . ILE A 1 105 ? 11.331 4.880 -14.476 1.00 52.06 105 ILE A N 1
ATOM 861 C CA . ILE A 1 105 ? 12.063 3.646 -14.765 1.00 52.06 105 ILE A CA 1
ATOM 862 C C . ILE A 1 105 ? 13.282 3.928 -15.647 1.00 52.06 105 ILE A C 1
ATOM 864 O O . ILE A 1 105 ? 14.366 3.488 -15.280 1.00 52.06 105 ILE A O 1
ATOM 868 N N . ASN A 1 106 ? 13.190 4.731 -16.714 1.00 49.72 106 ASN A N 1
ATOM 869 C CA . ASN A 1 106 ? 14.383 5.078 -17.512 1.00 49.72 106 ASN A CA 1
ATOM 870 C C . ASN A 1 106 ? 15.508 5.689 -16.650 1.00 49.72 106 ASN A C 1
ATOM 872 O O . ASN A 1 106 ? 16.668 5.336 -16.810 1.00 49.72 106 ASN A O 1
ATOM 876 N N . LYS A 1 107 ? 15.178 6.512 -15.644 1.00 50.66 107 LYS A N 1
ATOM 877 C CA . LYS A 1 107 ? 16.182 7.062 -14.710 1.00 50.66 107 LYS A CA 1
ATOM 878 C C . LYS A 1 107 ? 16.770 6.047 -13.722 1.00 50.66 107 LYS A C 1
ATOM 880 O O . LYS A 1 107 ? 17.850 6.298 -13.196 1.00 50.66 107 LYS A O 1
ATOM 885 N N . LEU A 1 108 ? 16.068 4.952 -13.430 1.00 46.31 108 LEU A N 1
ATOM 886 C CA . LEU A 1 108 ? 16.521 3.913 -12.495 1.00 46.31 108 LEU A CA 1
ATOM 887 C C . LEU A 1 108 ? 17.397 2.845 -13.163 1.00 46.31 108 LEU A C 1
ATOM 889 O O . LEU A 1 108 ? 18.143 2.174 -12.458 1.00 46.31 108 LEU A O 1
ATOM 893 N N . TYR A 1 109 ? 17.319 2.701 -14.490 1.00 44.47 109 TYR A N 1
ATOM 894 C CA . TYR A 1 109 ? 18.089 1.719 -15.265 1.00 44.47 109 TYR A CA 1
ATOM 895 C C . TYR A 1 109 ? 19.221 2.335 -16.116 1.00 44.47 109 TYR A C 1
ATOM 897 O O . TYR A 1 109 ? 20.017 1.583 -16.670 1.00 44.47 109 TYR A O 1
ATOM 905 N N . ASP A 1 110 ? 19.330 3.668 -16.188 1.00 44.94 110 ASP A N 1
ATOM 906 C CA . ASP A 1 110 ? 20.424 4.395 -16.867 1.00 44.94 110 ASP A CA 1
ATOM 907 C C . ASP A 1 110 ? 21.687 4.620 -15.990 1.00 44.94 110 ASP A C 1
ATOM 909 O O . ASP A 1 110 ? 22.526 5.458 -16.327 1.00 44.94 110 ASP A O 1
ATOM 913 N N . ASN A 1 111 ? 21.860 3.887 -14.878 1.00 37.94 111 ASN A N 1
ATOM 914 C CA . ASN A 1 111 ? 23.105 3.868 -14.083 1.00 37.94 111 ASN A CA 1
ATOM 915 C C . ASN A 1 111 ? 23.668 2.454 -13.930 1.00 37.94 111 ASN A C 1
ATOM 917 O O . ASN A 1 111 ? 22.923 1.580 -13.432 1.00 37.94 111 ASN A O 1
#

Sequence (111 aa):
DYDINDFQYAIDLVRFIRHNYGNYFTVVVAGYPIPHPESLDKNHDRQCLKEKVDAGADYIITQLFFRCEDYVQFVRECRMIGITVPIIPGICAINSYESNRYDPINKLYDN

Solvent-accessible surface area (backbone atoms only — not comparable to full-atom values): 6770 Å² total; per-residue (Å²): 140,82,62,89,77,76,52,89,48,76,48,50,54,42,37,50,46,40,72,78,50,49,81,76,62,89,40,74,42,79,40,57,53,65,60,54,91,86,40,94,43,60,68,56,48,53,50,56,46,44,51,33,41,72,45,61,38,58,34,33,39,32,50,71,60,90,51,69,64,45,50,54,51,34,52,51,54,40,46,75,75,67,52,79,60,56,74,45,84,33,75,69,83,78,85,48,83,73,55,57,76,72,42,69,60,63,72,67,68,75,112

InterPro domains:
  IPR003171 Methylenetetrahydrofolate reductase-like, catalytic domain [PF02219] (5-99)
  IPR029041 FAD-linked oxidoreductase-like [SSF51730] (6-101)

pLDDT: mean 83.12, std 16.5, range [37.94, 98.12]

Organism: Euroglyphus maynei (NCBI:txid6958)

Secondary structure (DSSP, 8-state):
---TTS-SSHHHHHHHHHHHHTTSS--EEEE-SSPPTTSS-HHHHHHHHHHHHHTT--EEEEPP-S-HHHHHHHHHHHHHTT--S-EE-------SSGGGGG-HHHHHH--

Radius of gyration: 15.8 Å; Cα contacts (8 Å, |Δi|>4): 116; chains: 1; bounding box: 38×37×44 Å

Foldseek 3Di:
DDDPPQDPDPLSVLLVCCVPPNPPDAAEEEAELPDDPPQPDPVSSLVVVVSSVVSPHQEYEYDEDDDPVSVVVSVVSNVVVPNDHYYHYDYDDDPDPVCCVVPVVVVVPVD